Protein AF-A0A4Y3FVZ2-F1 (afdb_monomer_lite)

Secondary structure (DSSP, 8-state):
-----HHHHHHHHHHHHHHHHHHHHHHHHHHHHHHHHH-HHHHHHHHHHHHHHHHHHHHHHHTT--

Radius of gyration: 15.9 Å; chains: 1; bounding box: 32×18×44 Å

Sequence (66 aa):
MISQSPDALVFLRWVTTLTPLIGALIFPLLVPLVMIRFGVAAGVAAALVLTLLWFIAMLRTSEMAH

Structure (mmCIF, N/CA/C/O backbone):
data_AF-A0A4Y3FVZ2-F1
#
_entry.id   AF-A0A4Y3FVZ2-F1
#
loop_
_atom_site.group_PDB
_atom_site.id
_atom_site.type_symbol
_atom_site.label_atom_id
_atom_site.label_alt_id
_atom_site.label_comp_id
_atom_site.label_asym_id
_atom_site.label_entity_id
_atom_site.label_seq_id
_atom_site.pdbx_PDB_ins_code
_atom_site.Cartn_x
_atom_site.Cartn_y
_atom_site.Cartn_z
_atom_site.occupancy
_atom_site.B_iso_or_equiv
_atom_site.auth_seq_id
_atom_site.auth_comp_id
_atom_site.auth_asym_id
_atom_site.auth_atom_id
_atom_site.pdbx_PDB_model_num
ATOM 1 N N . MET A 1 1 ? 15.156 -9.557 -35.588 1.00 46.25 1 MET A N 1
ATOM 2 C CA . MET A 1 1 ? 15.857 -8.549 -34.767 1.00 46.25 1 MET A CA 1
ATOM 3 C C . MET A 1 1 ? 14.882 -7.418 -34.491 1.00 46.25 1 MET A C 1
ATOM 5 O O . MET A 1 1 ? 14.651 -6.607 -35.374 1.00 46.25 1 MET A O 1
ATOM 9 N N . ILE A 1 2 ? 14.234 -7.421 -33.325 1.00 51.22 2 ILE A N 1
ATOM 10 C CA . ILE A 1 2 ? 13.434 -6.275 -32.877 1.00 51.22 2 ILE A CA 1
ATOM 11 C C . ILE A 1 2 ? 14.445 -5.209 -32.459 1.00 51.22 2 ILE A C 1
ATOM 13 O O . ILE A 1 2 ? 15.148 -5.381 -31.467 1.00 51.22 2 ILE A O 1
ATOM 17 N N . SER A 1 3 ? 14.579 -4.147 -33.247 1.00 52.09 3 SER A N 1
ATOM 18 C CA . SER A 1 3 ? 15.32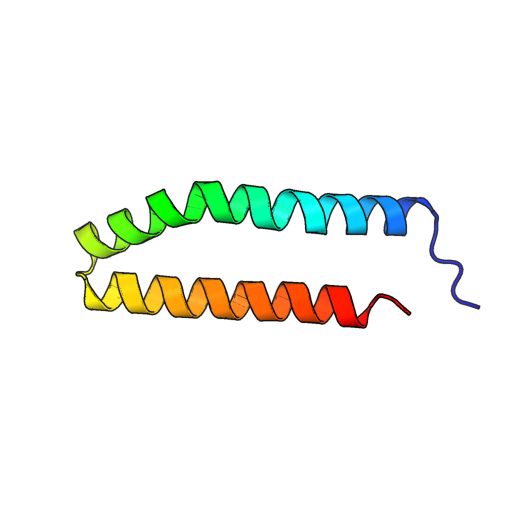6 -2.959 -32.842 1.00 52.09 3 SER A CA 1
ATOM 19 C C . SER A 1 3 ? 14.504 -2.230 -31.777 1.00 52.09 3 SER A C 1
ATOM 21 O O . SER A 1 3 ? 13.726 -1.334 -32.101 1.00 52.09 3 SER A O 1
ATOM 23 N N . GLN A 1 4 ? 14.611 -2.655 -30.514 1.00 57.41 4 GLN A N 1
ATOM 24 C CA . GLN A 1 4 ? 14.107 -1.854 -29.399 1.00 57.41 4 GLN A CA 1
ATOM 25 C C . GLN A 1 4 ? 14.864 -0.526 -29.430 1.00 57.41 4 GLN A C 1
ATOM 27 O O . GLN A 1 4 ? 16.095 -0.518 -29.352 1.00 57.41 4 GLN A O 1
ATOM 32 N N . SER A 1 5 ? 14.152 0.583 -29.632 1.00 62.34 5 SER A N 1
ATOM 33 C CA . SER A 1 5 ? 14.800 1.888 -29.684 1.00 62.34 5 SER A CA 1
ATOM 34 C C . SER A 1 5 ? 15.385 2.215 -28.298 1.00 62.34 5 SER A C 1
ATOM 36 O O . SER A 1 5 ? 14.779 1.854 -27.281 1.00 62.34 5 SER A O 1
ATOM 38 N N . PRO A 1 6 ? 16.565 2.859 -28.214 1.00 67.44 6 PRO A N 1
ATOM 39 C CA . PRO A 1 6 ? 17.222 3.185 -26.939 1.00 67.44 6 PRO A CA 1
ATOM 40 C C . PRO A 1 6 ? 16.291 3.892 -25.938 1.00 67.44 6 PRO A C 1
ATOM 42 O O . PRO A 1 6 ? 16.404 3.716 -24.725 1.00 67.44 6 PRO A O 1
ATOM 45 N N . ASP A 1 7 ? 15.327 4.640 -26.466 1.00 70.12 7 ASP A N 1
ATOM 46 C CA . ASP A 1 7 ? 14.338 5.443 -25.749 1.00 70.12 7 ASP A CA 1
ATOM 47 C C . ASP A 1 7 ? 13.343 4.577 -24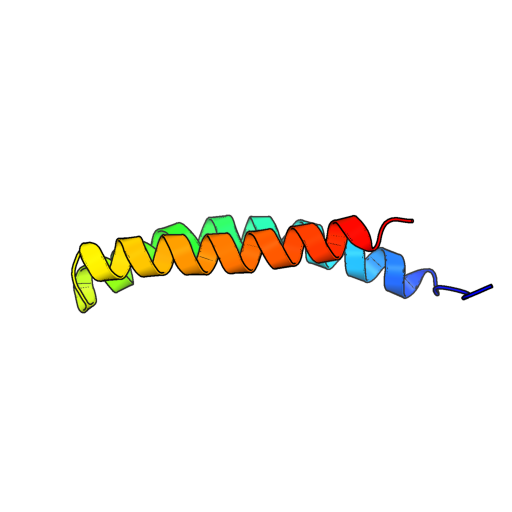.954 1.00 70.12 7 ASP A C 1
ATOM 49 O O . ASP A 1 7 ? 12.998 4.910 -23.818 1.00 70.12 7 ASP A O 1
ATOM 53 N N . AL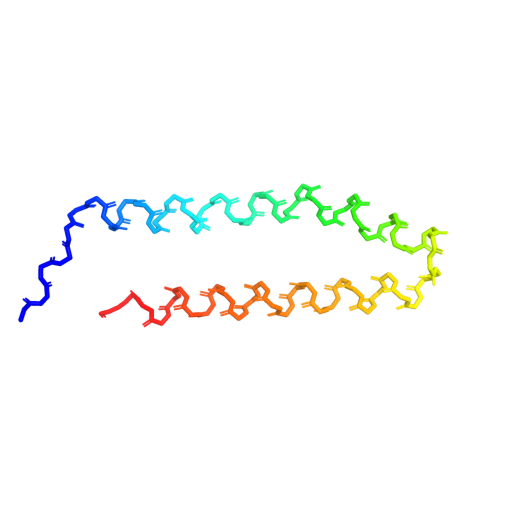A A 1 8 ? 12.929 3.428 -25.504 1.00 70.00 8 ALA A N 1
ATOM 54 C CA . ALA A 1 8 ? 11.995 2.507 -24.851 1.00 70.00 8 ALA A CA 1
ATOM 55 C C . ALA A 1 8 ? 12.625 1.827 -23.623 1.00 70.00 8 ALA A C 1
ATOM 57 O O . ALA A 1 8 ? 11.988 1.686 -22.577 1.00 70.00 8 ALA A O 1
ATOM 58 N N . LEU A 1 9 ? 13.906 1.467 -23.727 1.00 69.88 9 LEU A N 1
ATOM 59 C CA . LEU A 1 9 ? 14.696 0.865 -22.649 1.00 69.88 9 LEU A CA 1
ATOM 60 C C . LEU A 1 9 ? 14.923 1.848 -21.493 1.00 69.88 9 LEU A C 1
ATOM 62 O O . LEU A 1 9 ? 14.836 1.477 -20.320 1.00 69.88 9 LEU A O 1
ATOM 66 N N . VAL A 1 10 ? 15.180 3.118 -21.816 1.00 75.25 10 VAL A N 1
ATOM 67 C CA . VAL A 1 10 ? 15.301 4.192 -20.823 1.00 75.25 10 VAL A CA 1
ATOM 68 C C . VAL A 1 10 ? 13.959 4.423 -20.126 1.00 75.25 10 VAL A C 1
ATOM 70 O O . VAL A 1 10 ? 13.916 4.436 -18.896 1.00 75.25 10 VAL A O 1
ATOM 73 N N . PHE A 1 11 ? 12.857 4.516 -20.875 1.00 75.06 11 PHE A N 1
ATOM 74 C CA . PHE A 1 11 ? 11.514 4.686 -20.314 1.00 75.06 11 PHE A CA 1
ATOM 75 C C . PHE A 1 11 ? 11.121 3.547 -19.357 1.00 75.06 11 PHE A C 1
ATOM 77 O O . PHE A 1 11 ? 10.700 3.812 -18.232 1.00 75.06 11 PHE A O 1
ATOM 84 N N . LEU A 1 12 ? 11.342 2.286 -19.742 1.00 72.62 12 LEU A N 1
ATOM 85 C CA . LEU A 1 12 ? 11.076 1.111 -18.899 1.00 72.62 12 LEU A CA 1
ATOM 86 C C . LEU A 1 12 ? 11.859 1.129 -17.575 1.00 72.62 12 LEU A C 1
ATOM 88 O O . LEU A 1 12 ? 11.299 0.812 -16.521 1.00 72.62 12 LEU A O 1
ATOM 92 N N . ARG A 1 13 ? 13.133 1.544 -17.597 1.00 73.56 13 ARG A N 1
ATOM 93 C CA . ARG A 1 13 ? 13.965 1.682 -16.383 1.00 73.56 13 ARG A CA 1
ATOM 94 C C . ARG A 1 13 ? 13.461 2.795 -15.463 1.00 73.56 13 ARG A C 1
ATOM 96 O O . ARG A 1 13 ? 13.436 2.622 -14.246 1.00 73.56 13 ARG A O 1
ATOM 103 N N . TRP A 1 14 ? 13.019 3.921 -16.022 1.00 75.12 14 TRP A N 1
ATOM 104 C CA . TRP A 1 14 ? 12.427 5.007 -15.236 1.00 75.12 14 TRP A CA 1
ATOM 105 C C . TRP A 1 14 ? 11.091 4.606 -14.616 1.00 75.12 14 TRP A C 1
ATOM 107 O O . TRP A 1 14 ? 10.888 4.829 -13.423 1.00 75.12 14 TRP A O 1
ATOM 117 N N . VAL A 1 15 ? 10.214 3.957 -15.383 1.00 76.88 15 VAL A N 1
ATOM 118 C CA . VAL A 1 15 ? 8.921 3.472 -14.886 1.00 76.88 15 VAL A CA 1
ATOM 119 C C . VAL A 1 15 ? 9.133 2.481 -13.744 1.00 76.88 15 VAL A C 1
ATOM 121 O O . VAL A 1 15 ? 8.579 2.681 -12.669 1.00 76.88 15 VAL A O 1
ATOM 124 N N . THR A 1 16 ? 9.992 1.474 -13.906 1.00 74.44 16 THR A N 1
ATOM 125 C CA . THR A 1 16 ? 10.267 0.481 -12.848 1.00 74.44 16 THR A CA 1
ATOM 126 C C . THR A 1 16 ? 10.926 1.047 -11.602 1.00 74.44 16 THR A C 1
ATOM 128 O O . THR A 1 16 ? 10.711 0.496 -10.531 1.00 74.44 16 THR A O 1
ATOM 131 N N . THR A 1 17 ? 11.695 2.132 -11.710 1.00 78.75 17 THR A N 1
ATOM 132 C CA . THR A 1 17 ? 12.349 2.760 -10.549 1.00 78.75 17 THR A CA 1
ATOM 133 C C . THR A 1 17 ? 11.408 3.720 -9.820 1.00 78.75 17 THR A C 1
ATOM 135 O O . THR A 1 17 ? 11.397 3.778 -8.592 1.00 78.75 17 THR A O 1
ATOM 138 N N . LEU A 1 18 ? 10.565 4.447 -10.558 1.00 80.00 18 LEU A N 1
ATOM 139 C CA . LEU A 1 18 ? 9.572 5.357 -9.981 1.00 80.00 18 LEU A CA 1
ATOM 140 C C . LEU A 1 18 ? 8.396 4.613 -9.357 1.00 80.00 18 LEU A C 1
ATOM 142 O O . LEU A 1 18 ? 7.866 5.058 -8.344 1.00 80.00 18 LEU A O 1
ATOM 146 N N . THR A 1 19 ? 8.019 3.473 -9.933 1.00 81.62 19 THR A N 1
ATOM 147 C CA . THR A 1 19 ? 6.944 2.609 -9.440 1.00 81.62 19 THR A CA 1
ATOM 148 C C . THR A 1 19 ? 7.113 2.344 -7.933 1.00 81.62 19 THR A C 1
ATOM 150 O O . THR A 1 19 ? 6.312 2.887 -7.171 1.00 81.62 19 THR A O 1
ATOM 153 N N . PRO A 1 20 ? 8.155 1.646 -7.429 1.00 79.12 20 PRO A N 1
ATOM 154 C CA . PRO A 1 20 ? 8.326 1.347 -6.000 1.00 79.12 20 PRO A CA 1
ATOM 155 C C . PRO A 1 20 ? 8.343 2.593 -5.107 1.00 79.12 20 PRO A C 1
ATOM 157 O O . PRO A 1 20 ? 7.814 2.535 -3.999 1.00 79.12 20 PRO A O 1
ATOM 160 N N . LEU A 1 21 ? 8.863 3.726 -5.588 1.00 83.75 21 LEU A N 1
ATOM 161 C CA . LEU A 1 21 ? 8.839 4.991 -4.849 1.00 83.75 21 LEU A CA 1
ATOM 162 C C . LEU A 1 21 ? 7.407 5.517 -4.656 1.00 83.75 21 LEU A C 1
ATOM 164 O O . LEU A 1 21 ? 7.022 5.893 -3.551 1.00 83.75 21 LEU A O 1
ATOM 168 N N . ILE A 1 22 ? 6.601 5.505 -5.718 1.00 85.06 22 ILE A N 1
ATOM 169 C CA . ILE A 1 22 ? 5.191 5.907 -5.673 1.00 85.06 22 ILE A CA 1
ATOM 170 C C . ILE A 1 22 ? 4.404 4.970 -4.750 1.00 85.06 22 ILE A C 1
ATOM 172 O O . ILE A 1 22 ? 3.622 5.435 -3.920 1.00 85.06 22 ILE A O 1
ATOM 176 N N . GL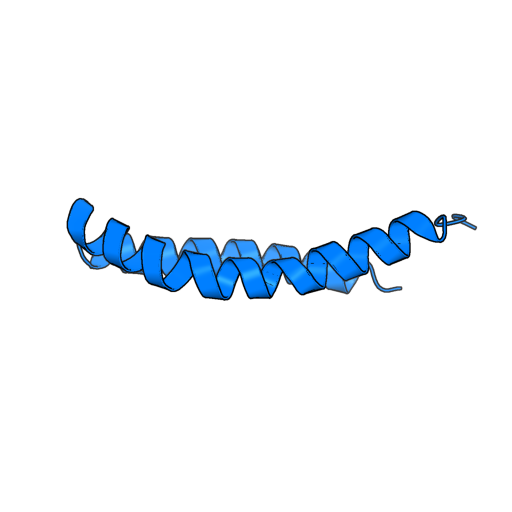Y A 1 23 ? 4.651 3.660 -4.844 1.00 80.44 23 GLY A N 1
ATOM 177 C CA . GLY A 1 23 ? 4.053 2.665 -3.955 1.00 80.44 23 GLY A CA 1
ATOM 178 C C . GLY A 1 23 ? 4.378 2.943 -2.487 1.00 80.44 23 GLY A C 1
ATOM 179 O O . GLY A 1 23 ? 3.468 3.033 -1.669 1.00 80.44 23 GLY A O 1
ATOM 180 N N . ALA A 1 24 ? 5.649 3.182 -2.158 1.00 85.25 24 ALA A N 1
ATOM 181 C CA . ALA A 1 24 ? 6.094 3.454 -0.791 1.00 85.25 24 ALA A CA 1
ATOM 182 C C . ALA A 1 24 ? 5.446 4.701 -0.161 1.00 85.25 24 ALA A C 1
ATOM 184 O O . ALA A 1 24 ? 5.274 4.746 1.054 1.00 85.25 24 ALA A O 1
ATOM 185 N N . LEU A 1 25 ? 5.070 5.695 -0.971 1.00 88.00 25 LEU A N 1
ATOM 186 C CA . LEU A 1 25 ? 4.445 6.934 -0.500 1.00 88.00 25 LEU A CA 1
ATOM 187 C C . LEU A 1 25 ? 2.915 6.842 -0.429 1.00 88.00 25 LEU A C 1
ATOM 189 O O . LEU A 1 25 ? 2.312 7.314 0.534 1.00 88.00 25 LEU A O 1
ATOM 193 N N . ILE A 1 26 ? 2.273 6.233 -1.428 1.00 86.06 26 ILE A N 1
ATOM 194 C CA . ILE A 1 26 ? 0.806 6.163 -1.508 1.00 86.06 26 ILE A CA 1
ATOM 195 C C . ILE A 1 26 ? 0.249 5.112 -0.542 1.00 86.06 26 ILE A C 1
ATOM 197 O O . ILE A 1 26 ? -0.762 5.352 0.117 1.00 86.06 26 ILE A O 1
ATOM 201 N N . PHE A 1 27 ? 0.905 3.958 -0.421 1.00 82.88 27 PHE A N 1
ATOM 202 C CA . PHE A 1 27 ? 0.428 2.830 0.379 1.00 82.88 27 PHE A CA 1
ATOM 203 C C . PHE A 1 27 ? 0.196 3.149 1.872 1.00 82.88 27 PHE A C 1
ATOM 205 O O . PHE A 1 27 ? -0.894 2.841 2.365 1.00 82.88 27 PHE A O 1
ATOM 212 N N . PRO A 1 28 ? 1.118 3.817 2.602 1.00 84.25 28 PRO A N 1
ATOM 213 C CA . PRO A 1 28 ? 0.906 4.159 4.011 1.00 84.25 28 PRO A CA 1
ATOM 214 C C . PRO A 1 28 ? -0.179 5.217 4.229 1.00 84.25 28 PRO A C 1
ATOM 216 O O . PRO A 1 28 ? -0.616 5.390 5.360 1.00 84.25 28 PRO A O 1
ATOM 219 N N . LEU A 1 29 ? -0.632 5.914 3.184 1.00 88.56 29 LEU A N 1
ATOM 220 C CA . LEU A 1 29 ? -1.724 6.882 3.279 1.00 88.56 29 LEU A CA 1
ATOM 221 C C . LEU A 1 29 ? -3.070 6.252 2.896 1.00 88.56 29 LEU A C 1
ATOM 223 O O . LEU A 1 29 ? -4.086 6.464 3.558 1.00 88.56 29 LEU A O 1
ATOM 227 N N . LEU A 1 30 ? -3.067 5.438 1.843 1.00 85.94 30 LEU A N 1
ATOM 228 C CA . LEU A 1 30 ? -4.263 4.834 1.269 1.00 85.94 30 LEU A CA 1
ATOM 229 C C . LEU A 1 30 ? -4.802 3.705 2.159 1.00 85.94 30 LEU A C 1
ATOM 231 O O . LEU A 1 30 ? -6.011 3.621 2.365 1.00 85.94 30 LEU A O 1
ATOM 235 N N . VAL A 1 31 ? -3.925 2.890 2.761 1.00 85.81 31 VAL A N 1
ATOM 236 C CA . VAL A 1 31 ? -4.344 1.788 3.644 1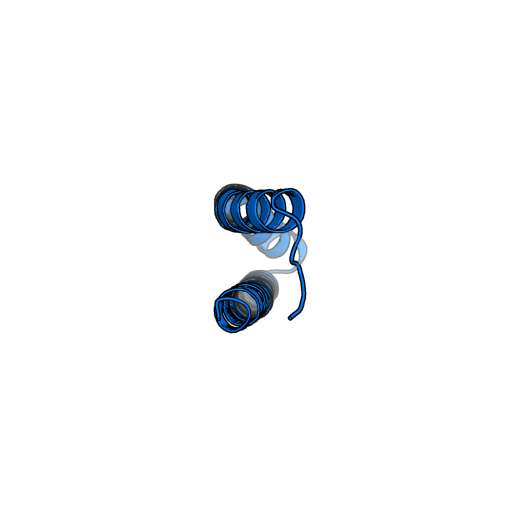.00 85.81 31 VAL A CA 1
ATOM 237 C C . VAL A 1 31 ? -5.060 2.296 4.904 1.00 85.81 31 VAL A C 1
ATOM 239 O O . VAL A 1 31 ? -6.193 1.862 5.130 1.00 85.81 31 VAL A O 1
ATOM 242 N N . PRO A 1 32 ? -4.515 3.244 5.696 1.00 86.06 32 PRO A N 1
ATOM 243 C CA . PRO A 1 32 ? -5.236 3.790 6.846 1.00 86.06 32 PRO A CA 1
ATOM 244 C C . PRO A 1 32 ? -6.530 4.496 6.449 1.00 86.06 32 PRO A C 1
ATOM 246 O O . PRO A 1 32 ? -7.528 4.374 7.154 1.00 86.06 32 PRO A O 1
ATOM 249 N N . LEU A 1 33 ? -6.557 5.188 5.305 1.00 91.06 33 LEU A N 1
ATOM 250 C CA . LEU A 1 33 ? -7.772 5.842 4.820 1.00 91.06 33 LEU A CA 1
ATOM 251 C C . LEU A 1 33 ? -8.893 4.827 4.551 1.00 91.06 33 LEU A C 1
ATOM 253 O O . LEU A 1 33 ? -10.035 5.047 4.962 1.00 91.06 33 LEU A O 1
ATOM 257 N N . VAL A 1 34 ? -8.571 3.696 3.916 1.00 90.12 34 VAL A N 1
ATOM 258 C CA . VAL A 1 34 ? -9.525 2.598 3.700 1.00 90.12 34 VAL A CA 1
ATOM 259 C C . VAL A 1 34 ? -9.928 1.962 5.031 1.00 90.12 34 VAL A C 1
ATOM 261 O O . VAL A 1 34 ? -11.112 1.701 5.231 1.00 90.12 34 VAL A O 1
ATOM 264 N N . MET A 1 35 ? -8.992 1.783 5.969 1.00 90.38 35 MET A N 1
ATOM 265 C CA . MET A 1 35 ? -9.304 1.264 7.306 1.00 90.38 35 MET A CA 1
ATOM 266 C C . MET A 1 35 ? -10.285 2.164 8.068 1.00 90.38 35 MET A C 1
ATOM 268 O O . MET A 1 35 ? -11.222 1.658 8.680 1.00 90.38 35 MET A O 1
ATOM 272 N N . ILE A 1 36 ? -10.108 3.486 8.000 1.00 91.94 36 ILE A N 1
ATOM 273 C CA . ILE A 1 36 ? -10.983 4.462 8.667 1.00 91.94 36 ILE A CA 1
ATOM 274 C C . ILE A 1 36 ? -12.374 4.494 8.018 1.00 91.94 36 ILE A C 1
ATOM 276 O O . ILE A 1 36 ? -13.372 4.661 8.715 1.00 91.94 36 ILE A O 1
ATOM 280 N N . ARG A 1 37 ? -12.463 4.352 6.689 1.00 90.56 37 ARG A N 1
ATOM 281 C CA . ARG A 1 37 ? -13.731 4.487 5.949 1.00 90.56 37 ARG A CA 1
ATOM 282 C C . ARG A 1 37 ? -14.538 3.199 5.821 1.00 90.56 37 ARG A C 1
ATOM 284 O O . ARG A 1 37 ? -15.761 3.267 5.819 1.00 90.56 37 ARG A O 1
ATOM 291 N N . PHE A 1 38 ? -13.872 2.057 5.697 1.00 89.88 38 PHE A N 1
ATOM 292 C CA . PHE A 1 38 ? -14.494 0.767 5.377 1.00 89.88 38 PHE A CA 1
ATOM 293 C C . PHE A 1 38 ? -14.165 -0.328 6.403 1.00 89.88 38 PHE A C 1
ATOM 295 O O . PHE A 1 38 ? -14.611 -1.465 6.262 1.00 89.88 38 PHE A O 1
ATOM 302 N N . GLY A 1 39 ? -13.409 0.010 7.452 1.00 90.12 39 GLY A N 1
ATOM 303 C CA . GLY A 1 39 ? -13.007 -0.907 8.512 1.00 90.12 39 GLY A CA 1
ATOM 304 C C . GLY A 1 39 ? -11.690 -1.630 8.229 1.00 90.12 39 GLY A C 1
ATOM 305 O O . GLY A 1 39 ? -11.188 -1.691 7.104 1.00 90.12 39 GLY A O 1
ATOM 306 N N . VAL A 1 40 ? -11.122 -2.213 9.287 1.00 89.12 40 VAL A N 1
ATOM 307 C CA . VAL A 1 40 ? -9.788 -2.836 9.259 1.00 89.12 40 VAL A CA 1
ATOM 308 C C . VAL A 1 40 ? -9.707 -3.964 8.229 1.00 89.12 40 VAL A C 1
ATOM 310 O O . VAL A 1 40 ? -8.760 -4.004 7.449 1.00 89.12 40 VAL A O 1
ATOM 313 N N . ALA A 1 41 ? -10.718 -4.838 8.169 1.00 90.69 41 ALA A N 1
ATOM 314 C CA . ALA A 1 41 ? -10.738 -5.970 7.240 1.00 90.69 41 ALA A CA 1
ATOM 315 C C . ALA A 1 41 ? -10.672 -5.528 5.766 1.00 90.69 41 ALA A C 1
ATOM 317 O O . ALA A 1 41 ? -9.909 -6.098 4.987 1.00 90.69 41 ALA A O 1
ATOM 318 N N . ALA A 1 42 ? -11.406 -4.472 5.397 1.00 88.75 42 ALA A N 1
ATOM 319 C CA . ALA A 1 42 ? -11.368 -3.908 4.051 1.00 88.75 42 ALA A CA 1
ATOM 320 C C . ALA A 1 42 ? -10.005 -3.270 3.737 1.00 88.75 42 ALA A C 1
ATOM 322 O O . ALA A 1 42 ? -9.481 -3.452 2.641 1.00 88.75 42 ALA A O 1
ATOM 323 N N . GLY A 1 43 ? -9.398 -2.576 4.707 1.00 87.19 43 GLY A N 1
ATOM 324 C CA . GLY A 1 43 ? -8.058 -2.004 4.554 1.00 87.19 43 GLY A CA 1
ATOM 325 C C . GLY A 1 43 ? -6.971 -3.060 4.356 1.00 87.19 43 GLY A C 1
ATOM 326 O O . GLY A 1 43 ? -6.123 -2.909 3.478 1.00 87.19 43 GLY A O 1
ATOM 327 N N . VAL A 1 44 ? -7.028 -4.160 5.112 1.00 91.88 44 VAL A N 1
ATOM 328 C CA . VAL A 1 44 ? -6.106 -5.296 4.949 1.00 91.88 44 VAL A CA 1
ATOM 329 C C . VAL A 1 44 ? -6.301 -5.963 3.586 1.00 91.88 44 VAL A C 1
ATOM 331 O O . VAL A 1 44 ? -5.324 -6.183 2.874 1.00 91.88 44 VAL A O 1
ATOM 334 N N . ALA A 1 45 ? -7.543 -6.232 3.175 1.00 90.75 45 ALA A N 1
ATOM 335 C CA . ALA A 1 45 ? -7.825 -6.817 1.864 1.00 90.75 45 ALA A CA 1
ATOM 336 C C . ALA A 1 45 ? -7.340 -5.916 0.713 1.00 90.75 45 ALA A C 1
ATOM 338 O O . ALA A 1 45 ? -6.700 -6.399 -0.221 1.00 90.75 45 ALA A O 1
ATOM 339 N N . ALA A 1 46 ? -7.575 -4.604 0.805 1.00 88.62 46 ALA A N 1
ATOM 340 C CA . ALA A 1 46 ? -7.097 -3.637 -0.178 1.00 88.62 46 ALA A CA 1
ATOM 341 C C . ALA A 1 46 ? -5.565 -3.638 -0.281 1.00 88.62 46 ALA A C 1
ATOM 343 O O . ALA A 1 46 ? -5.031 -3.673 -1.389 1.00 88.62 46 ALA A O 1
ATOM 344 N N . ALA A 1 47 ? -4.860 -3.668 0.855 1.00 89.81 47 ALA A N 1
ATOM 345 C CA . ALA A 1 47 ? -3.403 -3.751 0.890 1.00 89.81 47 ALA A CA 1
ATOM 346 C C . ALA A 1 47 ? -2.882 -5.021 0.192 1.00 89.81 47 ALA A C 1
ATOM 348 O O . ALA A 1 47 ? -1.957 -4.950 -0.623 1.00 89.81 47 ALA A O 1
ATOM 349 N N . LEU A 1 48 ? -3.501 -6.175 0.459 1.00 92.88 48 LEU A N 1
ATOM 350 C CA . LEU A 1 48 ? -3.122 -7.449 -0.156 1.00 92.88 48 LEU A CA 1
ATOM 351 C C . LEU A 1 48 ? -3.327 -7.430 -1.676 1.00 92.88 48 LEU A C 1
ATOM 353 O O . LEU A 1 48 ? -2.417 -7.790 -2.421 1.00 92.88 48 LEU A O 1
ATOM 357 N N . VAL A 1 49 ? -4.488 -6.961 -2.142 1.00 92.88 49 VAL A N 1
ATOM 358 C CA . VAL A 1 49 ? -4.811 -6.897 -3.577 1.00 92.88 49 VAL A CA 1
ATOM 359 C C . VAL A 1 49 ? -3.897 -5.914 -4.310 1.00 92.88 49 VAL A C 1
ATOM 361 O O . VAL A 1 49 ? -3.354 -6.259 -5.358 1.00 92.88 49 VAL A O 1
ATOM 364 N N . LEU A 1 50 ? -3.677 -4.716 -3.757 1.00 89.38 50 LEU A N 1
ATOM 365 C CA . LEU A 1 5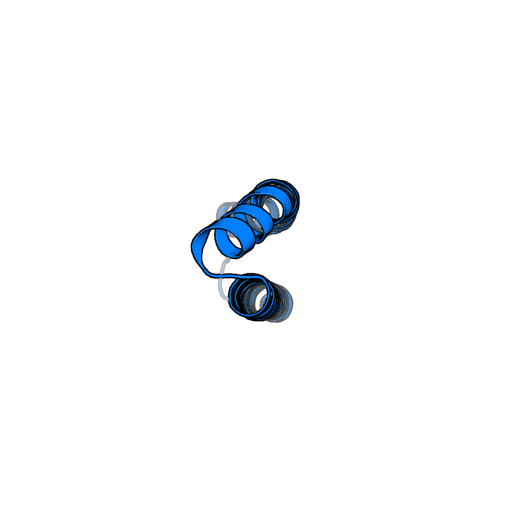0 ? -2.776 -3.717 -4.342 1.00 89.38 50 LEU A CA 1
ATOM 366 C C . LEU A 1 50 ? -1.345 -4.246 -4.454 1.00 89.38 50 LEU A C 1
ATOM 368 O O . LEU A 1 50 ? -0.731 -4.122 -5.511 1.00 89.38 50 LEU A O 1
ATOM 372 N N . THR A 1 51 ? -0.837 -4.880 -3.395 1.00 86.94 51 THR A N 1
ATOM 373 C CA . THR A 1 51 ? 0.510 -5.468 -3.398 1.00 86.94 51 THR A CA 1
ATOM 374 C C . THR A 1 51 ? 0.622 -6.600 -4.413 1.00 86.94 51 THR A C 1
ATOM 376 O O . THR A 1 51 ? 1.613 -6.677 -5.132 1.00 86.94 51 THR A O 1
ATOM 379 N N . LEU A 1 52 ? -0.399 -7.453 -4.526 1.00 91.88 52 LEU A N 1
ATOM 380 C CA . LEU A 1 52 ? -0.407 -8.554 -5.485 1.00 91.88 52 LEU A CA 1
ATOM 381 C C . LEU A 1 52 ? -0.400 -8.049 -6.934 1.00 91.88 52 LEU A C 1
ATOM 383 O O . LEU A 1 52 ? 0.418 -8.499 -7.734 1.00 91.88 52 LEU A O 1
ATOM 387 N N . LEU A 1 53 ? -1.269 -7.089 -7.266 1.00 88.62 53 LEU A N 1
ATOM 388 C CA . LEU A 1 53 ? -1.315 -6.472 -8.598 1.00 88.62 53 LEU A CA 1
ATOM 389 C C . LEU A 1 53 ? 0.025 -5.830 -8.961 1.00 88.62 53 LEU A C 1
ATOM 391 O O . LEU A 1 53 ? 0.508 -5.963 -10.086 1.00 88.62 53 LEU A O 1
ATOM 395 N N . TRP A 1 54 ? 0.644 -5.172 -7.988 1.00 83.06 54 TRP A N 1
ATOM 396 C CA . TRP A 1 54 ? 1.947 -4.553 -8.143 1.00 83.06 54 TRP A CA 1
ATOM 397 C C . TRP A 1 54 ? 3.069 -5.564 -8.353 1.00 83.06 54 TRP A C 1
ATOM 399 O O . TRP A 1 54 ? 3.928 -5.381 -9.213 1.00 83.06 54 TRP A O 1
ATOM 409 N N . PHE A 1 55 ? 3.049 -6.654 -7.591 1.00 84.62 55 PHE A N 1
ATOM 410 C CA . PHE A 1 55 ? 4.014 -7.734 -7.721 1.00 84.62 55 PHE A CA 1
ATOM 411 C C . PHE A 1 55 ? 3.916 -8.390 -9.101 1.00 84.62 55 PHE A C 1
ATOM 413 O O . PHE A 1 55 ? 4.931 -8.582 -9.762 1.00 84.62 55 PHE A O 1
ATOM 420 N N . ILE A 1 56 ? 2.698 -8.634 -9.595 1.00 87.50 56 ILE A N 1
ATOM 421 C CA . ILE A 1 56 ? 2.460 -9.138 -10.956 1.00 87.50 56 ILE A CA 1
ATOM 422 C C . ILE A 1 56 ? 2.998 -8.160 -12.009 1.00 87.50 56 ILE A C 1
ATOM 424 O O . ILE A 1 56 ? 3.623 -8.587 -12.979 1.00 87.50 56 ILE A O 1
ATOM 428 N N . ALA A 1 57 ? 2.784 -6.853 -11.831 1.00 82.19 57 ALA A N 1
ATOM 429 C CA . ALA A 1 57 ? 3.326 -5.837 -12.731 1.00 82.19 57 ALA A CA 1
ATOM 430 C C . ALA A 1 57 ? 4.867 -5.825 -12.729 1.00 82.19 57 ALA A C 1
ATOM 432 O O . ALA A 1 57 ? 5.480 -5.753 -13.797 1.00 82.19 57 ALA A O 1
ATOM 433 N N . MET A 1 58 ? 5.497 -5.967 -11.557 1.00 79.25 58 MET A N 1
ATOM 434 C CA . MET A 1 58 ? 6.949 -6.142 -11.442 1.00 79.25 58 MET A CA 1
ATOM 435 C C . MET A 1 58 ? 7.423 -7.404 -12.164 1.00 79.25 58 MET A C 1
ATOM 437 O O . MET A 1 58 ? 8.316 -7.305 -12.999 1.00 79.25 58 MET A O 1
ATOM 441 N N . LEU A 1 59 ? 6.799 -8.558 -11.913 1.00 81.31 59 LEU A N 1
ATOM 442 C CA . LEU A 1 59 ? 7.164 -9.825 -12.553 1.00 81.31 59 LEU A CA 1
ATOM 443 C C . LEU A 1 59 ? 7.045 -9.754 -14.075 1.00 81.31 59 LEU A C 1
ATOM 445 O O . LEU A 1 59 ? 7.976 -10.140 -14.772 1.00 81.31 59 LEU A O 1
ATOM 449 N N . ARG A 1 60 ? 5.958 -9.174 -14.598 1.00 72.44 60 ARG A N 1
ATOM 450 C CA . ARG A 1 60 ? 5.801 -8.953 -16.044 1.00 72.44 60 ARG A CA 1
ATOM 451 C C . ARG A 1 60 ? 6.866 -8.034 -16.625 1.00 72.44 60 ARG A C 1
ATOM 453 O O . ARG A 1 60 ? 7.239 -8.203 -17.780 1.00 72.44 60 ARG A O 1
ATOM 460 N N . THR A 1 61 ? 7.364 -7.081 -15.840 1.00 67.31 61 THR A N 1
ATOM 461 C CA . THR A 1 61 ? 8.471 -6.224 -16.277 1.00 67.31 61 THR A CA 1
ATOM 462 C C . THR A 1 61 ? 9.818 -6.951 -16.204 1.00 67.31 61 THR A C 1
ATOM 464 O O . THR A 1 61 ? 10.680 -6.718 -17.045 1.00 67.31 61 THR A O 1
ATOM 467 N N . SER A 1 62 ? 9.990 -7.871 -15.251 1.00 62.44 62 SER A N 1
ATOM 468 C CA . SER A 1 62 ? 11.177 -8.727 -15.129 1.00 62.44 62 SER A CA 1
ATOM 469 C C . SER A 1 62 ? 11.236 -9.849 -16.176 1.00 62.44 62 SER A C 1
ATOM 471 O O . SER A 1 62 ? 12.330 -10.183 -16.617 1.00 62.44 62 SER A O 1
ATOM 473 N N . GLU A 1 63 ? 10.100 -10.391 -16.630 1.00 58.03 63 GLU A N 1
ATOM 474 C CA . GLU A 1 63 ? 10.041 -11.361 -17.742 1.00 58.03 63 GLU A CA 1
ATOM 475 C C . GLU A 1 63 ? 10.319 -10.721 -19.118 1.00 58.03 63 GLU A C 1
ATOM 477 O O . GLU A 1 63 ? 10.649 -11.430 -20.062 1.00 58.03 63 GLU A O 1
ATOM 482 N N . MET A 1 64 ? 10.255 -9.386 -19.238 1.00 52.66 64 MET A N 1
ATOM 483 C CA . MET A 1 64 ? 10.654 -8.626 -20.439 1.00 52.66 64 MET A CA 1
ATOM 484 C C . MET A 1 64 ? 12.108 -8.122 -20.392 1.00 52.66 64 MET A C 1
ATOM 486 O O . MET A 1 64 ? 12.465 -7.172 -21.090 1.00 52.66 64 MET A O 1
ATOM 490 N N . ALA A 1 65 ? 12.958 -8.746 -19.577 1.00 50.34 65 ALA A N 1
ATOM 491 C CA . ALA A 1 65 ? 14.397 -8.515 -19.572 1.00 50.34 65 ALA A CA 1
ATOM 492 C C . ALA A 1 65 ? 15.151 -9.727 -20.144 1.00 50.34 65 ALA A C 1
ATOM 494 O O . ALA A 1 65 ? 15.990 -10.287 -19.450 1.00 50.34 65 ALA A O 1
ATOM 495 N N . HIS A 1 66 ? 14.849 -10.138 -21.383 1.00 46.06 66 HIS A N 1
ATOM 496 C CA . HIS A 1 66 ? 15.752 -10.921 -22.238 1.00 46.06 66 HIS A CA 1
ATOM 497 C C . HIS A 1 66 ? 15.372 -10.837 -23.719 1.00 46.06 66 HIS A C 1
ATOM 499 O O . HIS A 1 66 ? 14.160 -10.804 -24.027 1.00 46.06 66 HIS A O 1
#

Foldseek 3Di:
DPCPDPVNVVVLVVCLVVLVVCCVVVLVVVLVVCCVVVNNVRSVVVSVVVVVVSVVVVVVSVVPPD

pLDDT: mean 78.97, std 12.7, range [46.06, 92.88]